Protein AF-A0A4R4M693-F1 (afdb_monomer_lite)

Structure (mmCIF, N/CA/C/O backbone):
data_AF-A0A4R4M693-F1
#
_entry.id   AF-A0A4R4M693-F1
#
loop_
_atom_site.group_PDB
_atom_site.id
_atom_site.type_symbol
_atom_site.label_atom_id
_atom_site.label_alt_id
_atom_site.label_comp_id
_atom_site.label_asym_id
_atom_site.label_entity_id
_atom_site.label_seq_id
_atom_site.pdbx_PDB_ins_code
_atom_site.Cartn_x
_atom_site.Cartn_y
_atom_site.Cartn_z
_atom_site.occupancy
_atom_site.B_iso_or_equiv
_atom_site.auth_seq_id
_atom_site.auth_comp_id
_atom_site.auth_asym_id
_atom_site.auth_atom_id
_atom_site.pdbx_PDB_model_num
ATOM 1 N N . MET A 1 1 ? -9.533 -16.402 16.581 1.00 42.09 1 MET A N 1
ATOM 2 C CA . MET A 1 1 ? -8.951 -15.102 16.181 1.00 42.09 1 MET A CA 1
ATOM 3 C C . MET A 1 1 ? -7.995 -15.330 15.023 1.00 42.09 1 MET A C 1
ATOM 5 O O . MET A 1 1 ? -7.051 -16.099 15.169 1.00 42.09 1 MET A O 1
ATOM 9 N N . GLY A 1 2 ? -8.301 -14.774 13.849 1.00 51.41 2 GLY A N 1
ATOM 10 C CA . GLY A 1 2 ? -7.463 -14.919 12.658 1.00 51.41 2 GLY A CA 1
ATOM 11 C C . GLY A 1 2 ? -6.132 -14.200 12.853 1.00 51.41 2 GLY A C 1
ATOM 12 O O . GLY A 1 2 ? -6.102 -13.056 13.290 1.00 51.41 2 GLY A O 1
ATOM 13 N N . THR A 1 3 ? -5.025 -14.882 12.588 1.00 69.75 3 THR A N 1
ATOM 14 C CA . THR A 1 3 ? -3.697 -14.262 12.614 1.00 69.75 3 THR A CA 1
ATOM 15 C C . THR A 1 3 ? -3.573 -13.392 11.362 1.00 69.75 3 THR A C 1
ATOM 17 O O . THR A 1 3 ? -3.621 -13.936 10.259 1.00 69.75 3 THR A O 1
ATOM 20 N N . LEU A 1 4 ? -3.460 -12.071 11.522 1.00 83.38 4 LEU A N 1
ATOM 21 C CA . LEU A 1 4 ? -3.163 -11.149 10.420 1.00 83.38 4 LEU A CA 1
ATOM 22 C C . LEU A 1 4 ? -1.806 -11.475 9.789 1.00 83.38 4 LEU A C 1
ATOM 24 O O . LEU A 1 4 ? -0.911 -11.980 10.474 1.00 83.38 4 LEU A O 1
ATOM 28 N N . LEU A 1 5 ? -1.644 -11.163 8.499 1.00 86.06 5 LEU A N 1
ATOM 29 C CA . LEU A 1 5 ? -0.364 -11.218 7.789 1.00 86.06 5 LEU A CA 1
ATOM 30 C C . LEU A 1 5 ? 0.251 -12.625 7.679 1.00 86.06 5 LEU A C 1
ATOM 32 O O . LEU A 1 5 ? 1.459 -12.762 7.474 1.00 86.06 5 LEU A O 1
ATOM 36 N N . LYS A 1 6 ? -0.541 -13.708 7.759 1.00 85.00 6 LYS A N 1
ATOM 37 C CA . LYS A 1 6 ? -0.016 -15.080 7.550 1.00 85.00 6 LYS A CA 1
ATOM 38 C C . LYS A 1 6 ? 0.681 -15.224 6.201 1.00 85.00 6 LYS A C 1
ATOM 40 O O . LYS A 1 6 ? 1.714 -15.886 6.109 1.00 85.00 6 LYS A O 1
ATOM 45 N N . ARG A 1 7 ? 0.122 -14.582 5.172 1.00 84.19 7 ARG A N 1
ATOM 46 C CA . ARG A 1 7 ? 0.649 -14.601 3.805 1.00 84.19 7 ARG A CA 1
ATOM 47 C C . ARG A 1 7 ? 1.980 -13.862 3.675 1.00 84.19 7 ARG A C 1
ATOM 49 O O . ARG A 1 7 ? 2.753 -14.208 2.791 1.00 84.19 7 ARG A O 1
ATOM 56 N N . ALA A 1 8 ? 2.314 -12.950 4.593 1.00 83.12 8 ALA A N 1
ATOM 57 C CA . ALA A 1 8 ? 3.595 -12.245 4.569 1.00 83.12 8 ALA A CA 1
ATOM 58 C C . ALA A 1 8 ? 4.789 -13.208 4.675 1.00 83.12 8 ALA A C 1
ATOM 60 O O . ALA A 1 8 ? 5.836 -12.935 4.100 1.00 83.12 8 ALA A O 1
ATOM 61 N N . LYS A 1 9 ? 4.626 -14.356 5.351 1.00 82.38 9 LYS A N 1
ATOM 62 C CA . LYS A 1 9 ? 5.666 -15.396 5.470 1.00 82.38 9 LYS A CA 1
ATOM 63 C C . LYS A 1 9 ? 5.881 -16.209 4.190 1.00 82.38 9 LYS A C 1
ATOM 65 O O . LYS A 1 9 ? 6.887 -16.897 4.084 1.00 82.38 9 LYS A O 1
ATOM 70 N N . LEU A 1 10 ? 4.923 -16.175 3.264 1.00 84.06 10 LEU A N 1
ATOM 71 C CA . LEU A 1 10 ? 4.976 -16.915 1.999 1.00 84.06 10 LEU A CA 1
ATOM 72 C C . LEU A 1 10 ? 5.632 -16.102 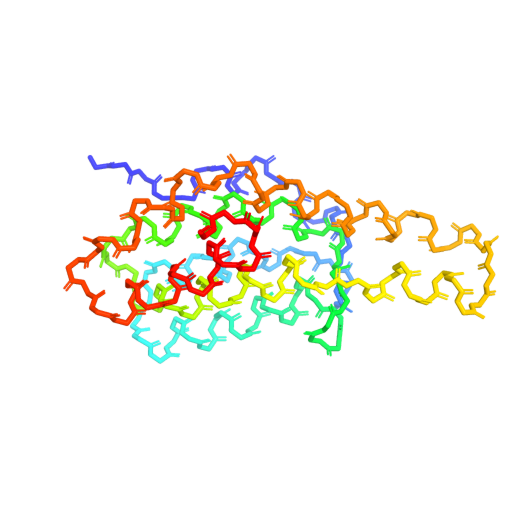0.877 1.00 84.06 10 LEU A C 1
ATOM 74 O O . LEU A 1 10 ? 5.919 -16.641 -0.187 1.00 84.06 10 LEU A O 1
ATOM 78 N N . VAL A 1 11 ? 5.849 -14.808 1.103 1.00 87.12 11 VAL A N 1
ATOM 79 C CA . VAL A 1 11 ? 6.485 -13.907 0.146 1.00 87.12 11 VAL A CA 1
ATOM 80 C C . VAL A 1 11 ? 7.996 -13.936 0.371 1.00 87.12 11 VAL A C 1
ATOM 82 O O . VAL A 1 11 ? 8.473 -13.727 1.488 1.00 87.12 11 VAL A O 1
ATOM 85 N N . ALA A 1 12 ? 8.764 -14.160 -0.695 1.00 88.25 12 ALA A N 1
ATOM 86 C CA . ALA A 1 12 ? 10.225 -14.130 -0.674 1.00 88.25 12 ALA A CA 1
ATOM 87 C C . ALA A 1 12 ? 10.757 -12.681 -0.652 1.00 88.25 12 ALA A C 1
ATOM 89 O O . ALA A 1 12 ? 11.418 -12.226 -1.577 1.00 88.25 12 ALA A O 1
ATOM 90 N N . TRP A 1 13 ? 10.454 -11.928 0.410 1.00 88.88 13 TRP A N 1
ATOM 91 C CA . TRP A 1 13 ? 10.761 -10.493 0.530 1.00 88.88 13 TRP A CA 1
ATOM 92 C C . TRP A 1 13 ? 12.225 -10.126 0.274 1.00 88.88 13 TRP A C 1
ATOM 94 O O . TRP A 1 13 ? 12.503 -9.051 -0.246 1.00 88.88 13 TRP A O 1
ATOM 104 N N . GLY A 1 14 ? 13.161 -11.008 0.633 1.00 84.88 14 GLY A N 1
ATOM 105 C CA . GLY A 1 14 ? 14.588 -10.783 0.403 1.00 84.88 14 GLY A CA 1
ATOM 106 C C . GLY A 1 14 ? 14.976 -10.747 -1.078 1.00 84.88 14 GLY A C 1
ATOM 107 O O . GLY A 1 14 ? 15.931 -10.059 -1.425 1.00 84.88 14 GLY A O 1
ATOM 108 N N . GLU A 1 15 ? 14.218 -11.439 -1.932 1.00 86.94 15 GLU A N 1
ATOM 109 C CA . GLU A 1 15 ? 14.472 -11.579 -3.373 1.00 86.94 15 GLU A CA 1
ATOM 110 C C . GLU A 1 15 ? 13.761 -10.508 -4.210 1.00 86.94 15 GLU A C 1
ATOM 112 O O . GLU A 1 15 ? 14.064 -10.337 -5.390 1.00 86.94 15 GLU A O 1
ATOM 117 N N . LEU A 1 16 ? 12.812 -9.783 -3.612 1.00 86.31 16 LEU A N 1
ATOM 118 C CA . LEU A 1 16 ? 12.058 -8.737 -4.291 1.00 86.31 16 LEU A CA 1
ATOM 119 C C . LEU A 1 16 ? 12.836 -7.421 -4.270 1.00 86.31 16 LEU A C 1
ATOM 121 O O . LEU A 1 16 ? 13.256 -6.950 -3.207 1.00 86.31 16 LEU A O 1
ATOM 125 N N . ALA A 1 17 ? 12.971 -6.807 -5.446 1.00 81.31 17 ALA A N 1
ATOM 126 C CA . ALA A 1 17 ? 13.536 -5.475 -5.570 1.00 81.31 17 ALA A CA 1
ATOM 127 C C . ALA A 1 17 ? 12.650 -4.433 -4.865 1.00 81.31 17 ALA A C 1
ATOM 129 O O . ALA A 1 17 ? 11.417 -4.469 -4.944 1.00 81.31 17 ALA A O 1
ATOM 130 N N . ALA A 1 18 ? 13.313 -3.503 -4.184 1.00 81.31 18 ALA A N 1
ATOM 131 C CA . ALA A 1 18 ? 12.722 -2.347 -3.520 1.00 81.31 18 ALA A CA 1
ATOM 132 C C . ALA A 1 18 ? 13.580 -1.102 -3.777 1.00 81.31 18 ALA A C 1
ATOM 134 O O . ALA A 1 18 ? 14.723 -1.208 -4.231 1.00 81.31 18 ALA A O 1
ATOM 135 N N . SER A 1 19 ? 13.074 0.074 -3.407 1.00 72.50 19 SER A N 1
ATOM 136 C CA . SER A 1 19 ? 13.776 1.358 -3.581 1.00 72.50 19 SER A CA 1
ATOM 137 C C . SER A 1 19 ? 15.179 1.382 -2.947 1.00 72.50 19 SER A C 1
ATOM 139 O O . SER A 1 19 ? 16.105 1.969 -3.502 1.00 72.50 19 SER A O 1
ATOM 141 N N . SER A 1 20 ? 15.357 0.683 -1.820 1.00 69.56 20 SER A N 1
ATOM 142 C CA . SER A 1 20 ? 16.623 0.545 -1.080 1.00 69.56 20 SER A CA 1
ATOM 143 C C . SER A 1 20 ? 17.418 -0.726 -1.425 1.00 69.56 20 SER A C 1
ATOM 145 O O . SER A 1 20 ? 18.384 -1.061 -0.741 1.00 69.56 20 SER A O 1
ATOM 147 N N . GLY A 1 21 ? 17.022 -1.443 -2.481 1.00 78.69 21 GLY A N 1
ATOM 148 C CA . GLY A 1 21 ? 17.658 -2.669 -2.965 1.00 78.69 21 GLY A CA 1
ATOM 149 C C . GLY A 1 21 ? 16.823 -3.922 -2.703 1.00 78.69 21 GLY A C 1
ATOM 150 O O . GLY A 1 21 ? 16.448 -4.601 -3.652 1.00 78.69 21 GLY A O 1
ATOM 151 N N . SER A 1 22 ? 16.494 -4.215 -1.441 1.00 86.62 22 SER A N 1
ATOM 152 C CA . SER A 1 22 ? 15.746 -5.424 -1.047 1.00 86.62 22 SER A CA 1
ATOM 153 C C . SER A 1 22 ? 14.524 -5.093 -0.195 1.00 86.62 22 SER A C 1
ATOM 155 O O . SER A 1 22 ? 14.583 -4.240 0.694 1.00 86.62 22 SER A O 1
ATOM 157 N N . ALA A 1 23 ? 13.430 -5.824 -0.411 1.00 90.19 23 ALA A N 1
ATOM 158 C CA . ALA A 1 23 ? 12.198 -5.682 0.356 1.00 90.19 23 ALA A CA 1
ATOM 159 C C . ALA A 1 23 ? 12.204 -6.436 1.703 1.00 90.19 23 ALA A C 1
ATOM 161 O O . ALA A 1 23 ? 11.157 -6.565 2.335 1.00 90.19 23 ALA A O 1
ATOM 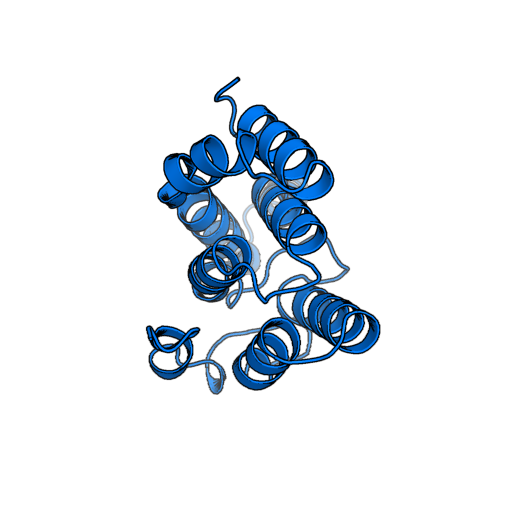162 N N . ALA A 1 24 ? 13.360 -6.903 2.196 1.00 90.31 24 ALA A N 1
ATOM 163 C CA . ALA A 1 24 ? 13.484 -7.704 3.423 1.00 90.31 24 ALA A CA 1
ATOM 164 C C . ALA A 1 24 ? 12.877 -7.063 4.691 1.00 90.31 24 ALA A C 1
ATOM 166 O O . ALA A 1 24 ? 12.501 -7.775 5.622 1.00 90.31 24 ALA A O 1
ATOM 167 N N . LYS A 1 25 ? 12.754 -5.728 4.737 1.00 90.94 25 LYS A N 1
ATOM 168 C CA . LYS A 1 25 ? 12.092 -4.997 5.835 1.00 90.94 25 LYS A CA 1
ATOM 169 C C . LYS A 1 25 ? 10.557 -5.033 5.766 1.00 90.94 25 LYS A C 1
ATOM 171 O O . LYS A 1 25 ? 9.902 -4.675 6.738 1.00 90.94 25 LYS A O 1
ATOM 176 N N . GLY A 1 26 ? 9.972 -5.477 4.654 1.00 91.44 26 GLY A N 1
ATOM 177 C CA . GLY A 1 26 ? 8.524 -5.490 4.423 1.00 91.44 26 GLY A CA 1
ATOM 178 C C . GLY A 1 26 ? 7.720 -6.159 5.545 1.00 91.44 26 GLY A C 1
ATOM 179 O O . GLY A 1 26 ? 6.818 -5.519 6.086 1.00 91.44 26 GLY A O 1
ATOM 180 N N . PRO A 1 27 ? 8.060 -7.388 5.985 1.00 92.56 27 PRO A N 1
ATOM 181 C CA . PRO A 1 27 ? 7.330 -8.068 7.054 1.00 92.56 27 PRO A CA 1
ATOM 182 C C . PRO A 1 27 ? 7.316 -7.313 8.382 1.00 92.56 27 PRO A C 1
ATOM 184 O O . PRO A 1 27 ? 6.291 -7.293 9.060 1.00 92.56 27 PRO A O 1
ATOM 187 N N . SER A 1 28 ? 8.442 -6.708 8.775 1.00 93.06 28 SER A N 1
ATOM 188 C CA . SER A 1 28 ? 8.530 -5.994 10.051 1.00 93.06 28 SER A CA 1
ATOM 189 C C . SER A 1 28 ? 7.780 -4.665 10.006 1.00 93.06 28 SER A C 1
ATOM 191 O O . SER A 1 28 ? 7.137 -4.315 10.993 1.00 93.06 28 SER A O 1
ATOM 193 N N . LEU A 1 29 ? 7.790 -3.966 8.867 1.00 95.25 29 LEU A N 1
ATOM 194 C CA . LEU A 1 29 ? 6.981 -2.763 8.661 1.00 95.25 29 LEU A CA 1
ATOM 195 C C . LEU A 1 29 ? 5.482 -3.083 8.675 1.00 95.25 29 LEU A C 1
ATOM 197 O O . LEU A 1 29 ? 4.744 -2.459 9.429 1.00 95.25 29 LEU A O 1
ATOM 201 N N . LEU A 1 30 ? 5.043 -4.115 7.948 1.00 95.56 30 LEU A N 1
ATOM 202 C CA . LEU A 1 30 ? 3.648 -4.576 7.976 1.00 95.56 30 LEU A CA 1
ATOM 203 C C . LEU A 1 30 ? 3.196 -4.963 9.391 1.00 95.56 30 LEU A C 1
ATOM 205 O O . LEU A 1 30 ? 2.084 -4.636 9.797 1.00 95.56 30 LEU A O 1
ATOM 209 N N . ALA A 1 31 ? 4.059 -5.629 10.164 1.00 94.00 31 ALA A N 1
ATOM 210 C CA . ALA A 1 31 ? 3.756 -5.977 11.548 1.00 94.00 31 ALA A CA 1
ATOM 211 C C . ALA A 1 31 ? 3.621 -4.738 12.450 1.00 94.00 31 ALA A C 1
ATOM 213 O O . ALA A 1 31 ? 2.732 -4.714 13.296 1.00 94.00 31 ALA A O 1
ATOM 214 N N . LYS A 1 32 ? 4.456 -3.707 12.265 1.00 95.38 32 LYS A N 1
ATOM 215 C CA . LYS A 1 32 ? 4.311 -2.436 12.991 1.00 95.38 32 LYS A CA 1
ATOM 216 C C . LYS A 1 32 ? 3.000 -1.737 12.637 1.00 95.38 32 LYS A C 1
ATOM 218 O O . LYS A 1 32 ? 2.258 -1.375 13.538 1.00 95.38 32 LYS A O 1
ATOM 223 N N . VAL A 1 33 ? 2.659 -1.647 11.350 1.00 96.25 33 VAL A N 1
ATOM 224 C CA . VAL A 1 33 ? 1.364 -1.095 10.907 1.00 96.25 33 VAL A CA 1
ATOM 225 C C . VAL A 1 33 ? 0.189 -1.839 11.560 1.00 96.25 33 VAL A C 1
ATOM 227 O O . VAL A 1 33 ? -0.796 -1.224 11.951 1.00 96.25 33 VAL A O 1
ATOM 230 N N . ALA A 1 34 ? 0.297 -3.161 11.716 1.00 94.94 34 ALA A N 1
ATOM 231 C CA . ALA A 1 34 ? -0.778 -3.984 12.263 1.00 94.94 34 ALA A CA 1
ATOM 232 C C . ALA A 1 34 ? -0.983 -3.868 13.783 1.00 94.94 34 ALA A C 1
ATOM 234 O O . ALA A 1 34 ? -2.098 -4.095 14.254 1.00 94.94 34 ALA A O 1
ATOM 235 N N . TRP A 1 35 ? 0.084 -3.620 14.550 1.00 93.81 35 TRP A N 1
ATOM 236 C CA . TRP A 1 35 ? 0.085 -3.842 16.005 1.00 93.81 35 TRP A CA 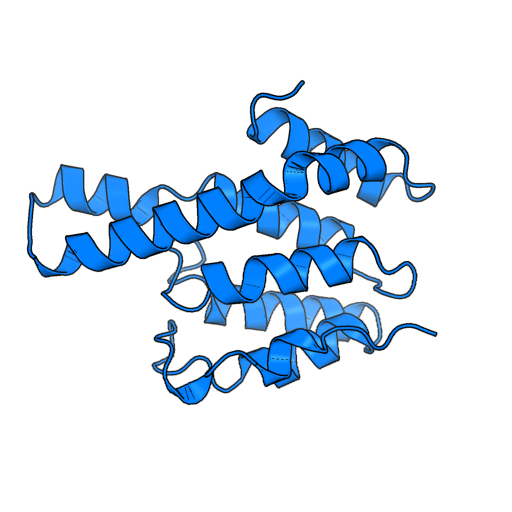1
ATOM 237 C C . TRP A 1 35 ? 0.594 -2.664 16.840 1.00 93.81 35 TRP A C 1
ATOM 239 O O . TRP A 1 35 ? 0.492 -2.716 18.066 1.00 93.81 35 TRP A O 1
ATOM 249 N N . SER A 1 36 ? 1.166 -1.633 16.221 1.00 92.62 36 SER A N 1
ATOM 250 C CA . SER A 1 36 ? 1.677 -0.462 16.934 1.00 92.62 36 SER A CA 1
ATOM 251 C C . SER A 1 36 ? 0.582 0.569 17.229 1.00 92.62 36 SER A C 1
ATOM 253 O O . SER A 1 36 ? -0.526 0.510 16.694 1.00 92.62 36 SER A O 1
ATOM 255 N N . GLY A 1 37 ? 0.900 1.531 18.102 1.00 91.31 37 GLY A N 1
ATOM 256 C CA . GLY A 1 37 ? 0.042 2.693 18.337 1.00 91.31 37 GLY A CA 1
ATOM 257 C C . GLY A 1 37 ? -0.083 3.587 17.091 1.00 91.31 37 GLY A C 1
ATOM 258 O O . GLY A 1 37 ? 0.698 3.421 16.156 1.00 91.31 37 GLY A O 1
ATOM 259 N N . PRO A 1 38 ? -1.037 4.537 17.068 1.00 91.12 38 PRO A N 1
ATOM 260 C CA . PRO A 1 38 ? -1.345 5.357 15.891 1.00 91.12 38 PRO A CA 1
ATOM 261 C C . PRO A 1 38 ? -0.125 6.016 15.231 1.00 91.12 38 PRO A C 1
ATOM 263 O O . PRO A 1 38 ? 0.105 5.802 14.043 1.00 91.12 38 PRO A O 1
ATOM 266 N N . ASP A 1 39 ? 0.698 6.737 15.998 1.00 94.44 39 ASP A N 1
ATOM 267 C CA . ASP A 1 39 ? 1.864 7.454 15.461 1.00 94.44 39 ASP A CA 1
ATOM 268 C C . ASP A 1 39 ? 2.919 6.500 14.878 1.00 94.44 39 ASP A C 1
ATOM 270 O O . ASP A 1 39 ? 3.431 6.708 13.778 1.00 94.44 39 ASP A O 1
ATOM 274 N N . ASP A 1 40 ? 3.201 5.406 15.585 1.00 95.06 40 ASP A N 1
ATOM 275 C CA . ASP A 1 40 ? 4.157 4.385 15.151 1.00 95.06 40 ASP A CA 1
ATOM 276 C C . ASP A 1 40 ? 3.654 3.607 13.924 1.00 95.06 40 ASP A C 1
ATOM 278 O O . ASP A 1 40 ? 4.444 3.239 13.051 1.00 95.06 40 ASP A O 1
ATOM 282 N N . ALA A 1 41 ? 2.346 3.346 13.848 1.00 95.62 41 ALA A N 1
ATOM 283 C CA . ALA A 1 41 ? 1.716 2.675 12.718 1.00 95.62 41 ALA A CA 1
ATOM 284 C C . ALA A 1 41 ? 1.743 3.563 11.466 1.00 95.62 41 ALA A C 1
ATOM 286 O O . ALA A 1 41 ? 2.051 3.074 10.378 1.00 95.62 41 ALA A O 1
ATOM 287 N N . LEU A 1 42 ? 1.495 4.868 11.616 1.00 96.00 42 LEU A N 1
ATOM 288 C CA . LEU A 1 42 ? 1.620 5.847 10.535 1.00 96.00 42 LEU A CA 1
ATOM 289 C C . LEU A 1 42 ? 3.068 6.004 10.067 1.00 96.00 42 LEU A C 1
ATOM 291 O O . LEU A 1 42 ? 3.327 5.967 8.864 1.00 96.00 42 LEU A O 1
ATOM 295 N N . ALA A 1 43 ? 4.025 6.101 10.993 1.00 96.50 43 ALA A N 1
ATOM 296 C CA . ALA A 1 43 ? 5.444 6.148 10.653 1.00 96.50 43 ALA A CA 1
ATOM 297 C C . ALA A 1 43 ? 5.883 4.881 9.897 1.00 96.50 43 ALA A C 1
ATOM 299 O O . ALA A 1 43 ? 6.529 4.964 8.852 1.00 96.50 43 ALA A O 1
ATOM 300 N N . ALA A 1 44 ? 5.464 3.701 10.370 1.00 96.88 44 ALA A N 1
ATOM 301 C CA . ALA A 1 44 ? 5.747 2.435 9.702 1.00 96.88 44 ALA A CA 1
ATOM 302 C C . ALA A 1 44 ? 5.083 2.325 8.321 1.00 96.88 44 ALA A C 1
ATOM 304 O O . ALA A 1 44 ? 5.671 1.738 7.411 1.00 96.88 44 ALA A O 1
ATOM 305 N N . LEU A 1 45 ? 3.885 2.891 8.143 1.00 96.75 45 LEU A N 1
ATOM 306 C CA . LEU A 1 45 ? 3.231 2.977 6.839 1.00 96.75 45 LEU A CA 1
ATOM 307 C C . LEU A 1 45 ? 4.012 3.895 5.893 1.00 96.75 45 LEU A C 1
ATOM 309 O O . LEU A 1 45 ? 4.189 3.540 4.732 1.00 96.75 45 LEU A O 1
ATOM 313 N N . GLY A 1 46 ? 4.532 5.024 6.381 1.00 94.69 46 GLY A N 1
ATOM 314 C CA . GLY A 1 46 ? 5.419 5.904 5.617 1.00 94.69 46 GLY A CA 1
ATOM 315 C C . GLY A 1 46 ? 6.678 5.179 5.134 1.00 94.69 46 GLY A C 1
ATOM 316 O O . GLY A 1 46 ? 6.974 5.175 3.939 1.00 94.69 46 GLY A O 1
ATOM 317 N N . ASP A 1 47 ? 7.367 4.471 6.030 1.00 94.44 47 ASP A N 1
ATOM 318 C CA . ASP A 1 47 ? 8.527 3.642 5.678 1.00 94.44 47 ASP A CA 1
ATOM 319 C C . ASP A 1 47 ? 8.167 2.542 4.665 1.00 94.44 47 ASP A C 1
ATOM 321 O O . ASP A 1 47 ? 8.940 2.242 3.749 1.00 94.44 47 ASP A O 1
ATOM 325 N N . LEU A 1 48 ? 6.983 1.936 4.806 1.00 94.50 48 LEU A N 1
ATOM 326 C CA . LEU A 1 48 ? 6.490 0.921 3.878 1.00 94.50 48 LEU A CA 1
ATOM 327 C C . LEU A 1 48 ? 6.201 1.522 2.497 1.00 94.50 48 LEU A C 1
ATOM 329 O O . LEU A 1 48 ? 6.561 0.910 1.494 1.00 94.50 48 LEU A O 1
ATOM 333 N N . ARG A 1 49 ? 5.619 2.725 2.431 1.00 94.06 49 ARG A N 1
ATOM 334 C CA . ARG A 1 49 ? 5.428 3.469 1.177 1.00 94.06 49 ARG A CA 1
ATOM 335 C C . ARG A 1 49 ? 6.765 3.708 0.484 1.00 94.06 49 ARG A C 1
ATOM 337 O O . ARG A 1 49 ? 6.884 3.396 -0.694 1.00 94.06 49 ARG A O 1
ATOM 344 N N . PHE A 1 50 ? 7.792 4.155 1.208 1.00 91.62 50 PHE A N 1
ATOM 345 C CA . PHE A 1 50 ? 9.132 4.324 0.636 1.00 91.62 50 PHE A CA 1
ATOM 346 C C . PHE A 1 50 ? 9.756 3.010 0.170 1.00 91.62 50 PHE A C 1
ATOM 348 O O . PHE A 1 50 ? 10.479 3.000 -0.822 1.00 91.62 50 PHE A O 1
ATOM 355 N N . LEU A 1 51 ? 9.504 1.896 0.861 1.00 92.44 51 LEU A N 1
ATOM 356 C CA . LEU A 1 51 ? 10.008 0.585 0.449 1.00 92.44 51 LEU A CA 1
ATOM 357 C C . LEU A 1 51 ? 9.367 0.117 -0.866 1.00 92.44 51 LEU A C 1
ATOM 359 O O . LEU A 1 51 ? 10.055 -0.431 -1.727 1.00 92.44 51 LEU A O 1
ATOM 363 N N . LEU A 1 52 ? 8.054 0.314 -0.992 1.00 93.06 52 LEU A N 1
ATOM 364 C CA . LEU A 1 52 ? 7.237 -0.191 -2.095 1.00 93.06 52 LEU A CA 1
ATOM 365 C C . LEU A 1 52 ? 7.161 0.776 -3.284 1.00 93.06 52 LEU A C 1
ATOM 367 O O . LEU A 1 52 ? 6.883 0.345 -4.397 1.00 93.06 52 LEU A O 1
ATOM 371 N N . CYS A 1 53 ? 7.424 2.063 -3.087 1.00 90.62 53 CYS A N 1
ATOM 372 C CA . CYS A 1 53 ? 7.385 3.068 -4.142 1.00 90.62 53 CYS A CA 1
ATOM 373 C C . CYS A 1 53 ? 8.686 3.871 -4.167 1.00 90.62 53 CYS A C 1
ATOM 375 O O . CYS A 1 53 ? 9.100 4.470 -3.173 1.00 90.62 53 CYS A O 1
ATOM 377 N N . ARG A 1 54 ? 9.312 3.938 -5.339 1.00 84.44 54 ARG A N 1
ATOM 378 C CA . ARG A 1 54 ? 10.424 4.840 -5.621 1.00 84.44 54 ARG A CA 1
ATOM 379 C C . ARG A 1 54 ? 9.915 6.264 -5.781 1.00 84.44 54 ARG A C 1
ATOM 381 O O . ARG A 1 54 ? 8.936 6.501 -6.490 1.00 84.44 54 ARG A O 1
ATOM 388 N N . ASP A 1 55 ? 10.590 7.187 -5.099 1.00 78.56 55 ASP A N 1
ATOM 389 C CA . ASP A 1 55 ? 10.266 8.617 -5.077 1.00 78.56 55 ASP A CA 1
ATOM 390 C C . ASP A 1 55 ? 8.792 8.897 -4.719 1.00 78.56 55 ASP A C 1
ATOM 392 O O . ASP A 1 55 ? 8.225 9.907 -5.119 1.00 78.56 55 ASP A O 1
ATOM 396 N N . GLY A 1 56 ? 8.155 7.973 -3.984 1.00 72.50 56 GLY A N 1
ATOM 397 C CA . GLY A 1 56 ? 6.749 8.057 -3.582 1.00 72.50 56 GLY A CA 1
ATOM 398 C C . GLY A 1 56 ? 5.729 7.864 -4.709 1.00 72.50 56 GLY A C 1
ATOM 399 O O . GLY A 1 56 ? 4.538 7.967 -4.445 1.00 72.50 56 GLY A O 1
ATOM 400 N N . ILE A 1 57 ? 6.165 7.580 -5.941 1.00 74.62 57 ILE A N 1
ATOM 401 C CA . ILE A 1 57 ? 5.283 7.570 -7.119 1.00 74.62 57 ILE A CA 1
ATOM 402 C C . ILE A 1 57 ? 5.383 6.247 -7.883 1.00 74.62 57 ILE A C 1
ATOM 404 O O . ILE A 1 57 ? 4.358 5.673 -8.237 1.00 74.62 57 ILE A O 1
ATOM 408 N N . ALA A 1 58 ? 6.588 5.736 -8.144 1.00 86.00 58 ALA A N 1
ATOM 409 C CA . ALA A 1 58 ? 6.788 4.595 -9.038 1.00 86.00 58 ALA A CA 1
ATOM 410 C C . ALA A 1 58 ? 6.860 3.271 -8.267 1.00 86.00 58 ALA A C 1
ATOM 412 O O . ALA A 1 58 ? 7.767 3.071 -7.460 1.00 86.00 58 ALA A O 1
ATOM 413 N N . VAL A 1 59 ? 5.934 2.344 -8.519 1.00 91.69 59 VAL A N 1
ATOM 414 C CA . VAL A 1 59 ? 5.869 1.086 -7.757 1.00 91.69 59 VAL A CA 1
ATOM 415 C C . VAL A 1 59 ? 7.075 0.174 -8.012 1.00 91.69 59 VAL A C 1
ATOM 417 O O . VAL A 1 59 ? 7.541 0.018 -9.137 1.00 91.69 59 VAL A O 1
ATOM 420 N N . GLU A 1 60 ? 7.585 -0.465 -6.970 1.00 92.19 60 GLU A N 1
ATOM 421 C CA . GLU A 1 60 ? 8.669 -1.443 -7.053 1.00 92.19 60 GLU A CA 1
ATOM 422 C C . GLU A 1 60 ? 8.112 -2.873 -7.183 1.00 92.19 60 GLU A C 1
ATOM 424 O O . GLU A 1 60 ? 6.914 -3.129 -7.026 1.00 92.19 60 GLU A O 1
ATOM 429 N N . GLN A 1 61 ? 8.985 -3.843 -7.464 1.00 91.62 61 GLN A N 1
ATOM 430 C CA . GLN A 1 61 ? 8.595 -5.245 -7.668 1.00 91.62 61 GLN A CA 1
ATOM 431 C C . GLN A 1 61 ? 7.789 -5.820 -6.490 1.00 91.62 61 GLN A C 1
ATOM 433 O O . GLN A 1 61 ? 6.873 -6.622 -6.684 1.00 91.62 61 GLN A O 1
ATOM 438 N N . ALA A 1 62 ? 8.121 -5.413 -5.261 1.00 93.12 62 ALA A N 1
ATOM 439 C CA . ALA A 1 62 ? 7.481 -5.914 -4.050 1.00 93.12 62 ALA A CA 1
ATOM 440 C C . ALA A 1 62 ? 6.019 -5.467 -3.867 1.00 93.12 62 ALA A C 1
ATOM 442 O O . ALA A 1 62 ? 5.281 -6.097 -3.105 1.00 93.12 62 ALA A O 1
ATOM 443 N N . THR A 1 63 ? 5.571 -4.420 -4.563 1.00 94.44 63 THR A N 1
ATOM 444 C CA . THR A 1 63 ? 4.262 -3.789 -4.331 1.00 94.44 63 THR A CA 1
ATOM 445 C C . THR A 1 63 ? 3.109 -4.742 -4.581 1.00 94.44 63 THR A C 1
ATOM 447 O O . THR A 1 63 ? 2.233 -4.880 -3.729 1.00 94.44 63 THR A O 1
ATOM 450 N N . ALA A 1 64 ? 3.136 -5.485 -5.689 1.00 94.62 64 ALA A N 1
ATOM 451 C CA . ALA A 1 64 ? 2.072 -6.434 -6.011 1.00 94.62 64 ALA A CA 1
ATOM 452 C C . ALA A 1 64 ? 1.905 -7.525 -4.934 1.00 94.62 64 ALA A C 1
ATOM 454 O O . ALA A 1 64 ? 0.784 -7.936 -4.644 1.00 94.62 64 ALA A O 1
ATOM 455 N N . ALA A 1 65 ? 3.003 -7.963 -4.307 1.00 93.38 65 ALA A N 1
ATOM 456 C CA . ALA A 1 65 ? 2.970 -8.946 -3.224 1.00 93.38 65 ALA A CA 1
ATOM 457 C C . ALA A 1 65 ? 2.499 -8.347 -1.885 1.00 93.38 65 ALA A C 1
ATOM 459 O O . ALA A 1 65 ? 1.931 -9.059 -1.055 1.00 93.38 65 ALA A O 1
ATOM 460 N N . ALA A 1 66 ? 2.714 -7.046 -1.677 1.00 95.12 66 ALA A N 1
ATOM 461 C CA . ALA A 1 66 ? 2.282 -6.329 -0.484 1.00 95.12 66 ALA A CA 1
ATOM 462 C C . ALA A 1 66 ? 0.789 -5.962 -0.511 1.00 95.12 66 ALA A C 1
ATOM 464 O O . ALA A 1 66 ? 0.151 -5.962 0.538 1.00 95.12 66 ALA A O 1
ATOM 465 N N . VAL A 1 67 ? 0.213 -5.686 -1.686 1.00 96.81 67 VAL A N 1
ATOM 466 C CA . VAL A 1 67 ? -1.182 -5.225 -1.826 1.00 96.81 67 VAL A CA 1
ATOM 467 C C . VAL A 1 67 ? -2.212 -6.131 -1.129 1.00 96.81 67 VAL A C 1
ATOM 469 O O . VAL A 1 67 ? -3.030 -5.602 -0.377 1.00 96.81 67 VAL A O 1
ATOM 472 N N . PRO A 1 68 ? -2.183 -7.473 -1.265 1.00 95.69 68 PRO A N 1
ATOM 473 C CA . PRO A 1 68 ? -3.113 -8.332 -0.531 1.00 95.69 68 PRO A CA 1
ATOM 474 C C . PRO A 1 68 ? -2.992 -8.198 0.993 1.00 95.69 68 PRO A C 1
ATOM 476 O O . PRO A 1 68 ? -3.978 -8.342 1.706 1.00 95.69 68 PRO A O 1
ATOM 479 N N . LEU A 1 69 ? -1.793 -7.904 1.500 1.00 95.94 69 LEU A N 1
ATOM 480 C CA . LEU A 1 69 ? -1.545 -7.707 2.928 1.00 95.94 69 LEU A CA 1
ATOM 481 C C . LEU A 1 69 ? -2.065 -6.344 3.388 1.00 95.94 69 LEU A C 1
ATOM 483 O O . LEU A 1 69 ? -2.637 -6.255 4.466 1.00 95.94 69 LEU A O 1
ATOM 487 N N . LEU A 1 70 ? -1.939 -5.304 2.559 1.00 97.12 70 LEU A N 1
ATOM 488 C CA . LEU A 1 70 ? -2.570 -4.005 2.811 1.00 97.12 70 LEU A CA 1
ATOM 489 C C . LEU A 1 70 ? -4.097 -4.151 2.903 1.00 97.12 70 LEU A C 1
ATOM 491 O O . LEU A 1 70 ? -4.700 -3.629 3.835 1.00 97.12 70 LEU A O 1
ATOM 495 N N . TRP A 1 71 ? -4.714 -4.946 2.022 1.00 96.81 71 TRP A N 1
ATOM 496 C CA . TRP A 1 71 ? -6.142 -5.280 2.109 1.00 96.81 71 TRP A CA 1
ATOM 497 C C . TRP A 1 71 ? -6.524 -6.070 3.365 1.00 96.81 71 TRP A C 1
ATOM 499 O O . TRP A 1 71 ? -7.618 -5.882 3.897 1.00 96.81 71 TRP A O 1
ATOM 509 N N . GLU A 1 72 ? -5.660 -6.962 3.856 1.00 95.31 72 GLU A N 1
ATOM 510 C CA . GLU A 1 72 ? -5.882 -7.626 5.149 1.00 95.31 72 GLU A CA 1
ATOM 511 C C . GLU A 1 72 ? -5.903 -6.604 6.300 1.00 95.31 72 GLU A C 1
ATOM 513 O O . GLU A 1 72 ? -6.715 -6.735 7.216 1.00 95.31 72 GLU A O 1
ATOM 518 N N . LEU A 1 73 ? -5.049 -5.575 6.244 1.00 96.12 73 LEU A N 1
ATOM 519 C CA . LEU A 1 73 ? -4.956 -4.539 7.276 1.00 96.12 73 LEU A CA 1
ATOM 520 C C . LEU A 1 73 ? -6.152 -3.578 7.271 1.00 96.12 73 LEU A C 1
ATOM 522 O O . LEU A 1 73 ? -6.652 -3.251 8.344 1.00 96.12 73 LEU A O 1
ATOM 526 N N . THR A 1 74 ? -6.668 -3.168 6.107 1.00 96.62 74 THR A N 1
ATOM 527 C CA . THR A 1 74 ? -7.853 -2.281 6.052 1.00 96.62 74 THR A CA 1
ATOM 528 C C . THR A 1 74 ? -9.113 -2.939 6.614 1.00 96.62 74 THR A C 1
ATOM 530 O O . THR A 1 74 ? -10.007 -2.256 7.105 1.00 96.62 74 THR A O 1
ATOM 533 N N . GLN A 1 75 ? -9.182 -4.272 6.578 1.00 94.19 75 GLN A N 1
ATOM 534 C CA . GLN A 1 75 ? -10.309 -5.053 7.092 1.00 94.19 75 GLN A CA 1
ATOM 535 C C . GLN A 1 75 ? -10.202 -5.368 8.591 1.00 94.19 75 GLN A C 1
ATOM 537 O O . GLN A 1 75 ? -11.121 -5.960 9.157 1.00 94.19 75 GLN A O 1
ATOM 542 N N . ALA A 1 76 ? -9.096 -5.005 9.243 1.00 94.31 76 ALA A N 1
ATOM 543 C CA . ALA A 1 76 ? -8.839 -5.301 10.645 1.00 94.31 76 ALA A CA 1
ATOM 544 C C . ALA A 1 76 ? -9.158 -4.087 11.535 1.00 94.31 76 ALA A C 1
ATOM 546 O O . ALA A 1 76 ? -8.401 -3.120 11.512 1.00 94.31 76 ALA A O 1
ATOM 547 N N . PRO A 1 77 ? -10.220 -4.122 12.365 1.00 91.81 77 PRO A N 1
ATOM 548 C CA . PRO A 1 77 ? -10.657 -2.954 13.141 1.00 91.81 77 PRO A CA 1
ATOM 549 C C . PRO A 1 77 ? -9.630 -2.426 14.149 1.00 91.81 77 PRO A C 1
ATOM 551 O O . PRO A 1 77 ? -9.720 -1.280 14.566 1.00 91.81 77 PRO A O 1
ATOM 554 N N . GLN A 1 78 ? -8.674 -3.258 14.573 1.00 91.50 78 GLN A N 1
ATOM 555 C CA . GLN A 1 78 ? -7.609 -2.851 15.491 1.00 91.50 78 GLN A CA 1
ATOM 556 C C . GLN A 1 78 ? -6.490 -2.042 14.822 1.00 91.50 78 GLN A C 1
ATOM 558 O O . GLN A 1 78 ? -5.669 -1.461 15.526 1.00 91.50 78 GLN A O 1
ATOM 563 N N . VAL A 1 79 ? -6.417 -2.043 13.487 1.00 95.50 79 VAL A N 1
ATOM 564 C CA . VAL A 1 79 ? -5.448 -1.226 12.754 1.00 95.50 79 VAL A CA 1
ATOM 565 C C . VAL A 1 79 ? -5.913 0.218 12.842 1.00 95.50 79 VAL A C 1
ATOM 567 O O . VAL A 1 79 ? -7.060 0.529 12.540 1.00 95.50 79 VAL A O 1
ATOM 570 N N . THR A 1 80 ? -5.027 1.099 13.285 1.00 93.50 80 THR A N 1
ATOM 571 C CA . THR A 1 80 ? -5.365 2.492 13.599 1.00 93.50 80 THR A CA 1
ATOM 572 C C . THR A 1 80 ? -5.303 3.404 12.376 1.00 93.50 80 THR A C 1
ATOM 574 O O . THR A 1 80 ? -6.058 4.363 12.310 1.00 93.50 80 THR A O 1
ATOM 577 N N . CYS A 1 81 ? -4.473 3.079 11.381 1.00 96.31 81 CYS A N 1
ATOM 578 C CA . CYS A 1 81 ? -4.263 3.870 10.162 1.00 96.31 81 CYS A CA 1
ATOM 579 C C . CYS A 1 81 ? -4.946 3.277 8.910 1.00 96.31 81 CYS A C 1
ATOM 581 O O . CYS A 1 81 ? -4.393 3.261 7.806 1.00 96.31 81 CYS A O 1
ATOM 583 N N . ARG A 1 82 ? -6.152 2.708 9.068 1.00 97.81 82 ARG A N 1
ATOM 584 C CA . ARG A 1 82 ? -6.921 2.125 7.943 1.00 97.81 82 ARG A CA 1
ATOM 585 C C . ARG A 1 82 ? -7.212 3.141 6.825 1.00 97.81 82 ARG A C 1
ATOM 587 O O . ARG A 1 82 ? -7.057 2.746 5.664 1.00 97.81 82 ARG A O 1
ATOM 594 N N . PRO A 1 83 ? -7.605 4.403 7.110 1.00 97.81 83 PRO A N 1
ATOM 595 C CA . PRO A 1 83 ? -7.828 5.401 6.063 1.00 97.81 83 PRO A CA 1
ATOM 596 C C . PRO A 1 83 ? -6.582 5.638 5.200 1.00 97.81 83 PRO A C 1
ATOM 598 O O . PRO A 1 83 ? -6.668 5.678 3.974 1.00 97.81 83 PRO A O 1
ATOM 601 N N . GLU A 1 84 ? -5.403 5.720 5.810 1.00 98.00 84 GLU A N 1
ATOM 602 C CA . GLU A 1 84 ? -4.136 5.998 5.133 1.00 98.00 84 GLU A CA 1
ATOM 603 C C . GLU A 1 84 ? -3.647 4.809 4.301 1.00 98.00 84 GLU A C 1
ATOM 605 O O . GLU A 1 84 ? -2.998 4.993 3.264 1.00 98.00 84 GLU A O 1
ATOM 610 N N . ILE A 1 85 ? -3.982 3.583 4.716 1.00 97.81 85 ILE A N 1
ATOM 611 C CA . ILE A 1 85 ? -3.751 2.376 3.913 1.00 97.81 85 ILE A CA 1
ATOM 612 C C . ILE A 1 85 ? -4.670 2.371 2.684 1.00 97.81 85 ILE A C 1
ATOM 614 O O . ILE A 1 85 ? -4.212 2.044 1.590 1.00 97.81 85 ILE A O 1
ATOM 618 N N . LEU A 1 86 ? -5.942 2.762 2.825 1.00 98.00 86 LEU A N 1
ATOM 619 C CA . LEU A 1 86 ? -6.869 2.888 1.691 1.00 98.00 86 LEU A CA 1
ATOM 620 C C . LEU A 1 86 ? -6.412 3.962 0.697 1.00 98.00 86 LEU A C 1
ATOM 622 O O . LEU A 1 86 ? -6.412 3.715 -0.508 1.00 98.00 86 LEU A O 1
ATOM 626 N N . GLN A 1 87 ? -5.950 5.111 1.195 1.00 96.94 87 GLN A N 1
ATOM 627 C CA . GLN A 1 87 ? -5.332 6.144 0.360 1.00 96.94 87 GLN A CA 1
ATOM 628 C C . GLN A 1 87 ? -4.090 5.607 -0.359 1.00 96.94 87 GLN A C 1
ATOM 630 O O . GLN A 1 87 ? -3.924 5.831 -1.553 1.00 96.94 87 GLN A O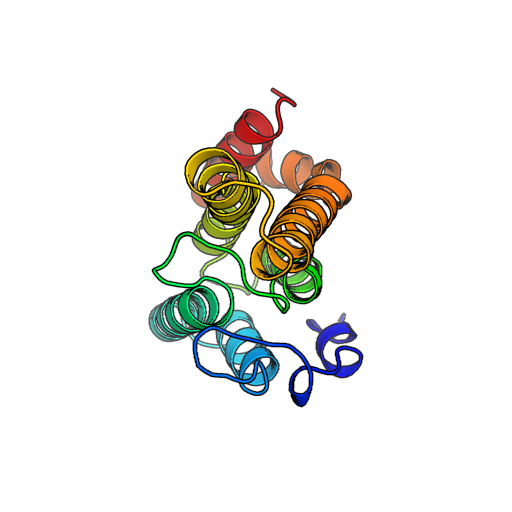 1
ATOM 635 N N . PHE A 1 88 ? -3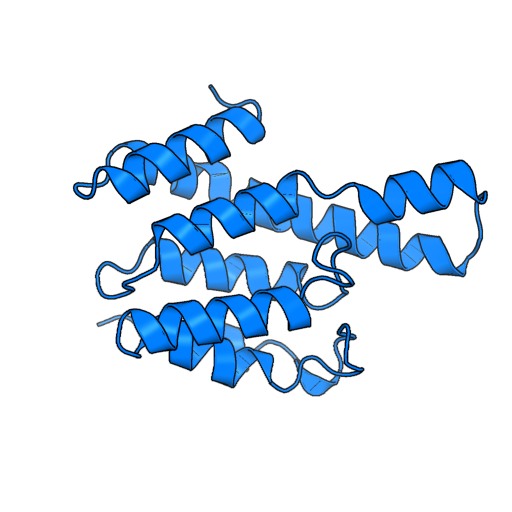.251 4.820 0.322 1.00 97.12 88 PHE A N 1
ATOM 636 C CA . PHE A 1 88 ? -2.082 4.219 -0.317 1.00 97.12 88 PHE A CA 1
ATOM 637 C C . PHE A 1 88 ? -2.462 3.217 -1.419 1.00 97.12 88 PHE A C 1
ATOM 639 O O . PHE A 1 88 ? -1.844 3.194 -2.479 1.00 97.12 88 PHE A O 1
ATOM 646 N N . LEU A 1 89 ? -3.509 2.411 -1.220 1.00 97.50 89 LEU A N 1
ATOM 647 C CA . LEU A 1 89 ? -4.034 1.524 -2.264 1.00 97.50 89 LEU A CA 1
ATOM 648 C C . LEU A 1 89 ? -4.529 2.309 -3.488 1.00 97.50 89 LEU A C 1
ATOM 650 O O . LEU A 1 89 ? -4.332 1.861 -4.618 1.00 97.50 89 LEU A O 1
ATOM 654 N N . GLN A 1 90 ? -5.127 3.483 -3.275 1.00 96.00 90 GLN A N 1
ATOM 655 C CA . GLN A 1 90 ? -5.515 4.392 -4.353 1.00 96.00 90 GLN A CA 1
ATOM 656 C C . GLN A 1 90 ? -4.293 4.971 -5.076 1.00 96.00 90 GLN A C 1
ATOM 658 O O . GLN A 1 90 ? -4.267 4.967 -6.301 1.00 96.00 90 GLN A O 1
ATOM 663 N N . GLU A 1 91 ? -3.268 5.419 -4.347 1.00 95.06 91 GLU A N 1
ATOM 664 C CA . GLU A 1 91 ? -2.003 5.895 -4.928 1.00 95.06 91 GLU A CA 1
ATOM 665 C C . GLU A 1 91 ? -1.338 4.809 -5.788 1.00 95.06 91 GLU A C 1
ATOM 667 O O . GLU A 1 91 ? -0.915 5.087 -6.908 1.00 95.06 91 GLU A O 1
ATOM 672 N N . ILE A 1 92 ? -1.309 3.560 -5.306 1.00 95.75 92 ILE A N 1
ATOM 673 C CA . ILE A 1 92 ? -0.805 2.409 -6.069 1.00 95.75 92 ILE A CA 1
ATOM 674 C C . ILE A 1 92 ? -1.618 2.208 -7.348 1.00 95.75 92 ILE A C 1
ATOM 676 O O . ILE A 1 92 ? -1.027 1.948 -8.385 1.00 95.75 92 ILE A O 1
ATOM 680 N N . TRP A 1 93 ? -2.950 2.296 -7.283 1.00 95.62 93 TRP A N 1
ATOM 681 C CA . TRP A 1 93 ? -3.829 2.131 -8.447 1.00 95.62 93 TRP A CA 1
ATOM 682 C C . TRP A 1 93 ? -3.689 3.252 -9.484 1.00 95.62 93 TRP A C 1
ATOM 684 O O . TRP A 1 93 ? -3.833 3.009 -10.680 1.00 95.62 93 TRP A O 1
ATOM 694 N N . CYS A 1 94 ? -3.432 4.476 -9.030 1.00 93.56 94 CYS A N 1
ATOM 695 C CA . CYS A 1 94 ? -3.258 5.637 -9.897 1.00 93.56 94 CYS A CA 1
ATOM 696 C C . CYS A 1 94 ? -1.828 5.778 -10.441 1.00 93.56 94 CYS A C 1
ATOM 698 O O . CYS A 1 94 ? -1.586 6.665 -11.256 1.00 93.56 94 CYS A O 1
ATOM 700 N N . SER A 1 95 ? -0.879 4.958 -9.983 1.00 93.62 95 SER A N 1
ATOM 701 C CA . SER A 1 95 ? 0.516 5.036 -10.408 1.00 93.62 95 SER A CA 1
ATOM 702 C C . SER A 1 95 ? 0.685 4.504 -11.828 1.00 93.62 95 SER A C 1
ATOM 704 O O . SER A 1 95 ? 0.598 3.312 -12.079 1.00 93.62 95 SER A O 1
ATOM 706 N N . ASP A 1 96 ? 0.992 5.382 -12.771 1.00 93.50 96 ASP A N 1
ATOM 707 C CA . ASP A 1 96 ? 1.330 5.029 -14.152 1.00 93.50 96 ASP A CA 1
ATOM 708 C C . ASP A 1 96 ? 2.766 5.441 -14.521 1.00 93.50 96 ASP A C 1
ATOM 710 O O . ASP A 1 96 ? 3.129 5.539 -15.696 1.00 93.50 96 ASP A O 1
ATOM 714 N N . ALA A 1 97 ? 3.605 5.696 -13.512 1.00 92.56 97 ALA A N 1
ATOM 715 C CA . ALA A 1 97 ? 4.921 6.303 -13.680 1.00 92.56 97 ALA A CA 1
ATOM 716 C C . ALA A 1 97 ? 5.870 5.479 -14.559 1.00 92.56 97 ALA A C 1
ATOM 718 O O . ALA A 1 97 ? 6.648 6.053 -15.325 1.00 92.56 97 ALA A O 1
ATOM 719 N N . TRP A 1 98 ? 5.819 4.143 -14.491 1.00 92.88 98 TRP A N 1
ATOM 720 C CA . TRP A 1 98 ? 6.662 3.314 -15.354 1.00 92.88 98 TRP A CA 1
ATOM 721 C C . TRP A 1 98 ? 6.123 3.258 -16.773 1.00 92.88 98 TRP A C 1
ATOM 723 O O . TRP A 1 98 ? 6.918 3.299 -17.715 1.00 92.88 98 TRP A O 1
ATOM 733 N N . SER A 1 99 ? 4.801 3.211 -16.934 1.00 91.69 99 SER A N 1
ATOM 734 C CA . SER A 1 99 ? 4.161 3.303 -18.247 1.00 91.69 99 SER A CA 1
ATOM 735 C C . SER A 1 99 ? 4.456 4.645 -18.927 1.00 91.69 99 SER A C 1
ATOM 737 O O . SER A 1 99 ? 4.852 4.663 -20.095 1.00 91.69 99 SER A O 1
ATOM 739 N N . GLN A 1 100 ? 4.364 5.761 -18.197 1.00 91.56 100 GLN A N 1
ATOM 740 C CA . GLN A 1 100 ? 4.711 7.095 -18.694 1.00 91.56 100 GLN A CA 1
ATOM 741 C C . GLN A 1 100 ? 6.198 7.203 -19.054 1.00 91.56 100 GLN A C 1
ATOM 743 O O . GLN A 1 100 ? 6.537 7.673 -20.141 1.00 91.56 100 GLN A O 1
ATOM 748 N N . ALA A 1 101 ? 7.097 6.727 -18.185 1.00 89.44 101 ALA A N 1
ATOM 749 C CA . ALA A 1 101 ? 8.534 6.745 -18.454 1.00 89.44 101 ALA A CA 1
ATOM 750 C C . ALA A 1 101 ? 8.899 5.913 -19.695 1.00 89.44 101 ALA A C 1
ATOM 752 O O . ALA A 1 101 ? 9.705 6.355 -20.514 1.00 89.44 101 ALA A O 1
ATOM 753 N N . ALA A 1 102 ? 8.282 4.739 -19.868 1.00 89.69 102 ALA A N 1
ATOM 754 C CA . ALA A 1 102 ? 8.469 3.901 -21.051 1.00 89.69 102 ALA A CA 1
ATOM 755 C C . ALA A 1 102 ? 7.967 4.589 -22.333 1.00 89.69 102 ALA A C 1
ATOM 757 O O . ALA A 1 102 ? 8.626 4.515 -23.368 1.00 89.69 102 ALA A O 1
ATOM 758 N N . ALA A 1 103 ? 6.829 5.287 -22.268 1.00 89.69 103 ALA A N 1
ATOM 759 C CA . ALA A 1 103 ? 6.295 6.041 -23.400 1.00 89.69 103 ALA A CA 1
ATOM 760 C C . ALA A 1 103 ? 7.196 7.228 -23.788 1.00 89.69 103 ALA A C 1
ATOM 762 O O . ALA A 1 103 ? 7.406 7.477 -24.974 1.00 89.69 103 ALA A O 1
ATOM 763 N N . ALA A 1 104 ? 7.754 7.936 -22.801 1.00 89.69 104 ALA A N 1
ATOM 764 C CA . ALA A 1 104 ? 8.597 9.110 -23.022 1.00 89.69 104 ALA A CA 1
ATOM 765 C C . ALA A 1 104 ? 10.014 8.766 -23.512 1.00 89.69 104 ALA A C 1
ATOM 767 O O . ALA A 1 104 ? 10.571 9.479 -24.345 1.00 89.69 104 ALA A O 1
ATOM 768 N N . LEU A 1 105 ? 10.612 7.691 -22.989 1.00 83.38 105 LEU A N 1
ATOM 769 C CA . LEU A 1 105 ? 12.013 7.326 -23.248 1.00 83.38 105 LEU A CA 1
ATOM 770 C C . LEU A 1 105 ? 12.172 6.216 -24.299 1.00 83.38 105 LEU A C 1
ATOM 772 O O . LEU A 1 105 ? 13.297 5.849 -24.641 1.00 83.38 105 LEU A O 1
ATOM 776 N N . GLY A 1 106 ? 11.058 5.703 -24.824 1.00 72.88 106 GLY A N 1
ATOM 777 C CA . GLY A 1 106 ? 11.024 4.604 -25.781 1.00 72.88 106 GLY A CA 1
ATOM 778 C C . GLY A 1 106 ? 11.140 3.224 -25.127 1.00 72.88 106 GLY A C 1
ATOM 779 O O . GLY A 1 106 ? 11.465 3.082 -23.945 1.00 72.88 106 GLY A O 1
ATOM 780 N N . ASP A 1 107 ? 10.868 2.184 -25.922 1.00 66.88 107 ASP A N 1
ATOM 781 C CA . ASP A 1 107 ? 10.842 0.780 -25.492 1.00 66.88 107 ASP A CA 1
ATOM 782 C C . ASP A 1 107 ? 12.256 0.252 -25.188 1.00 66.88 107 ASP A C 1
ATOM 784 O O . ASP A 1 107 ? 12.870 -0.486 -25.959 1.00 66.88 107 ASP A O 1
ATOM 788 N N . SER A 1 108 ? 12.803 0.677 -24.050 1.00 74.62 108 SER A N 1
ATOM 789 C CA . SER A 1 108 ? 14.033 0.127 -23.498 1.00 74.62 108 SER A CA 1
ATOM 790 C C . SER A 1 108 ? 13.718 -1.140 -22.695 1.00 74.62 108 SER A C 1
ATOM 792 O O . SER A 1 108 ? 12.793 -1.143 -21.871 1.00 74.62 108 SER A O 1
ATOM 794 N N . PRO A 1 109 ? 14.512 -2.218 -22.851 1.00 73.06 109 PRO A N 1
ATOM 795 C CA . PRO A 1 109 ? 14.301 -3.475 -22.134 1.00 73.06 109 PRO A CA 1
ATOM 796 C C . PRO A 1 109 ? 14.322 -3.314 -20.605 1.00 73.06 109 PRO A C 1
ATOM 798 O O . PRO A 1 109 ? 13.758 -4.151 -19.906 1.00 73.06 109 PRO A O 1
ATOM 801 N N . GLY A 1 110 ? 14.905 -2.230 -20.078 1.00 84.12 110 GLY A N 1
ATOM 802 C CA . GLY A 1 110 ? 14.890 -1.917 -18.646 1.00 84.12 110 GLY A CA 1
ATOM 803 C C . GLY A 1 110 ? 13.533 -1.453 -18.097 1.00 84.12 110 GLY A C 1
ATOM 804 O O . GLY A 1 110 ? 13.304 -1.581 -16.895 1.00 84.12 110 GLY A O 1
ATOM 805 N N . TYR A 1 111 ? 12.625 -0.941 -18.940 1.00 86.69 111 TYR A N 1
ATOM 806 C CA . TYR A 1 111 ? 11.296 -0.481 -18.507 1.00 86.69 111 TYR A CA 1
ATOM 807 C C . TYR A 1 111 ? 10.224 -1.565 -18.595 1.00 86.69 111 TYR A C 1
ATOM 809 O O . TYR A 1 111 ? 9.284 -1.539 -17.804 1.00 86.69 111 TYR A O 1
ATOM 817 N N . ARG A 1 112 ? 10.373 -2.557 -19.484 1.00 87.75 112 ARG A N 1
ATOM 818 C CA . ARG A 1 112 ? 9.374 -3.630 -19.648 1.00 87.75 112 ARG A CA 1
ATOM 819 C C . ARG A 1 112 ? 9.043 -4.365 -18.337 1.00 87.75 112 ARG A C 1
ATOM 821 O O . ARG A 1 112 ? 7.855 -4.497 -18.048 1.00 87.75 112 ARG A O 1
ATOM 828 N N . PRO A 1 113 ? 10.019 -4.795 -17.506 1.00 91.06 113 PRO A N 1
ATOM 829 C CA . PRO A 1 113 ? 9.708 -5.427 -16.223 1.00 91.06 113 PRO A CA 1
ATOM 830 C C . PRO A 1 113 ? 8.987 -4.480 -15.262 1.00 91.06 113 PRO A C 1
ATOM 832 O O . PRO A 1 113 ? 8.079 -4.903 -14.560 1.00 91.06 113 PRO A O 1
ATOM 835 N N . LYS A 1 114 ? 9.349 -3.194 -15.266 1.00 92.06 114 LYS A N 1
ATOM 836 C CA . LYS A 1 114 ? 8.797 -2.183 -14.357 1.00 92.06 114 LYS A CA 1
ATOM 837 C C . LYS A 1 114 ? 7.346 -1.833 -14.677 1.00 92.06 114 LYS A C 1
ATOM 839 O O . LYS A 1 114 ? 6.517 -1.751 -13.779 1.00 92.06 114 LYS A O 1
ATOM 844 N N . VAL A 1 115 ? 7.023 -1.734 -15.965 1.00 93.50 115 VAL A N 1
ATOM 845 C CA . VAL A 1 115 ? 5.636 -1.626 -16.434 1.00 93.50 115 VAL A CA 1
ATOM 846 C C . VAL A 1 115 ? 4.829 -2.860 -16.013 1.00 93.50 115 VAL A C 1
ATOM 848 O O . VAL A 1 115 ? 3.660 -2.750 -15.657 1.00 93.50 115 VAL A O 1
ATOM 851 N N . GLU A 1 116 ? 5.432 -4.052 -15.999 1.00 94.06 116 GLU A N 1
ATOM 852 C CA . GLU A 1 116 ? 4.733 -5.244 -15.510 1.00 94.06 116 GLU A CA 1
ATOM 853 C C . GLU A 1 116 ? 4.557 -5.259 -13.982 1.00 94.06 116 GLU A C 1
ATOM 855 O O . GLU A 1 116 ? 3.554 -5.789 -13.496 1.00 94.06 116 GLU A O 1
ATOM 860 N N . TRP A 1 117 ? 5.467 -4.646 -13.214 1.00 94.50 117 TRP A N 1
ATOM 861 C CA . TRP A 1 117 ? 5.275 -4.423 -11.773 1.00 94.50 117 TRP A CA 1
ATOM 862 C C . TRP A 1 117 ? 4.053 -3.543 -11.517 1.00 94.50 117 TRP A C 1
ATOM 864 O O . TRP A 1 117 ? 3.190 -3.917 -10.725 1.00 94.50 117 TRP A O 1
ATOM 874 N N . GLU A 1 118 ? 3.941 -2.440 -12.258 1.00 95.00 118 GLU A N 1
ATOM 875 C CA . GLU A 1 118 ? 2.798 -1.524 -12.238 1.00 95.00 118 GLU A CA 1
ATOM 876 C C . GLU A 1 118 ? 1.483 -2.249 -12.531 1.00 95.00 118 GLU A C 1
ATOM 878 O O . GLU A 1 118 ? 0.583 -2.298 -11.689 1.00 95.00 118 GLU A O 1
ATOM 883 N N . ARG A 1 119 ? 1.402 -2.952 -13.666 1.00 95.69 119 ARG A N 1
ATOM 884 C CA . ARG A 1 119 ? 0.204 -3.732 -14.011 1.00 95.69 119 ARG A CA 1
ATOM 885 C C . ARG A 1 119 ? -0.129 -4.793 -12.968 1.00 95.69 119 ARG A C 1
ATOM 887 O O . ARG A 1 119 ? -1.304 -5.036 -12.697 1.00 95.69 119 ARG A O 1
ATOM 894 N N . SER A 1 120 ? 0.877 -5.454 -12.399 1.00 96.50 120 SER A N 1
ATOM 895 C CA . SER A 1 120 ? 0.670 -6.462 -11.356 1.00 96.50 120 SER A CA 1
ATOM 896 C C . SER A 1 120 ? 0.104 -5.847 -10.081 1.00 96.50 120 SER A C 1
ATOM 898 O O . SER A 1 120 ? -0.822 -6.415 -9.502 1.00 96.50 120 SER A O 1
ATOM 900 N N . ALA A 1 121 ? 0.603 -4.677 -9.679 1.00 95.94 121 ALA A N 1
ATOM 901 C CA . ALA A 1 121 ? 0.083 -3.932 -8.542 1.00 95.94 121 ALA A CA 1
ATOM 902 C C . ALA A 1 121 ? -1.367 -3.486 -8.788 1.00 95.94 121 ALA A C 1
ATOM 904 O O . ALA A 1 121 ? -2.230 -3.751 -7.954 1.00 95.94 121 ALA A O 1
ATOM 905 N N . HIS A 1 122 ? -1.674 -2.939 -9.969 1.00 96.69 122 HIS A N 1
ATOM 906 C CA . HIS A 1 122 ? -3.040 -2.556 -10.349 1.00 96.69 122 HIS A CA 1
ATOM 907 C C . HIS A 1 122 ? -4.009 -3.738 -10.306 1.00 96.69 122 HIS A C 1
ATOM 909 O O . HIS A 1 122 ? -5.096 -3.639 -9.732 1.00 96.69 122 HIS A O 1
ATOM 915 N N . ARG A 1 123 ? -3.613 -4.889 -10.866 1.00 97.19 123 ARG A N 1
ATOM 916 C CA . ARG A 1 123 ? -4.421 -6.117 -10.802 1.00 97.19 123 ARG A CA 1
ATOM 917 C C . ARG A 1 123 ? -4.651 -6.563 -9.362 1.00 97.19 123 ARG A C 1
ATOM 919 O O . ARG A 1 123 ? -5.771 -6.947 -9.038 1.00 97.19 123 ARG A O 1
ATOM 926 N N . ALA A 1 124 ? -3.630 -6.494 -8.509 1.00 96.38 124 ALA A N 1
ATOM 927 C CA . ALA A 1 124 ? -3.752 -6.855 -7.101 1.00 96.38 124 ALA A CA 1
ATOM 928 C C . ALA A 1 124 ? -4.697 -5.911 -6.339 1.00 96.38 124 ALA A C 1
ATOM 930 O O . ALA A 1 124 ? -5.486 -6.386 -5.526 1.00 96.38 124 ALA A O 1
ATOM 931 N N . VAL A 1 125 ? -4.674 -4.599 -6.620 1.00 96.69 125 VAL A N 1
ATOM 932 C CA . VAL A 1 125 ? -5.599 -3.643 -5.982 1.00 96.69 125 VAL A CA 1
ATOM 933 C C . VAL A 1 125 ? -7.027 -3.927 -6.436 1.00 96.69 125 VAL A C 1
ATOM 935 O O . VAL A 1 125 ? -7.922 -4.089 -5.608 1.00 96.69 125 VAL A O 1
ATOM 938 N N . ARG A 1 126 ? -7.232 -4.066 -7.750 1.00 95.50 126 ARG A N 1
ATOM 939 C CA . ARG A 1 126 ? -8.554 -4.300 -8.341 1.00 95.50 126 ARG A CA 1
ATOM 940 C C . ARG A 1 126 ? -9.168 -5.645 -7.946 1.00 95.50 126 ARG A C 1
ATOM 942 O O . ARG A 1 126 ? -10.391 -5.746 -7.882 1.00 95.50 126 ARG A O 1
ATOM 949 N N . ALA A 1 127 ? -8.355 -6.665 -7.662 1.00 95.44 127 ALA A N 1
ATOM 950 C CA . ALA A 1 127 ? -8.836 -7.986 -7.251 1.00 95.44 127 ALA A CA 1
ATOM 951 C C . ALA A 1 127 ? -9.731 -7.942 -5.998 1.00 95.44 127 ALA A C 1
ATOM 953 O O . ALA A 1 127 ? -10.631 -8.766 -5.858 1.00 95.44 127 ALA A O 1
ATOM 954 N N . GLU A 1 128 ? -9.535 -6.949 -5.129 1.00 93.12 128 GLU A N 1
ATOM 955 C CA . GLU A 1 128 ? -10.274 -6.784 -3.874 1.00 93.12 128 GLU A CA 1
ATOM 956 C C . GLU A 1 128 ? -11.265 -5.604 -3.927 1.00 93.12 128 GLU A C 1
ATOM 958 O O . GLU A 1 128 ? -11.671 -5.067 -2.897 1.00 93.12 128 GLU A O 1
ATOM 963 N N . VAL A 1 129 ? -11.734 -5.214 -5.121 1.00 91.56 129 VAL A N 1
ATOM 964 C CA . VAL A 1 129 ? -12.739 -4.141 -5.301 1.00 91.56 129 VAL A CA 1
ATOM 965 C C . VAL A 1 129 ? -13.988 -4.332 -4.428 1.00 91.56 129 VAL A C 1
ATOM 967 O O . VAL A 1 129 ? -14.561 -3.372 -3.914 1.00 91.56 129 VAL A O 1
ATOM 970 N N . MET A 1 130 ? -14.395 -5.581 -4.190 1.00 92.81 130 MET A N 1
ATOM 971 C CA . MET A 1 130 ? -15.535 -5.887 -3.324 1.00 92.81 130 MET A CA 1
ATOM 972 C C . MET A 1 130 ? -15.242 -5.602 -1.846 1.00 92.81 130 MET A C 1
ATOM 974 O O . MET A 1 130 ? -16.162 -5.257 -1.107 1.00 92.81 130 MET A O 1
ATOM 978 N N . ALA A 1 131 ? -13.986 -5.725 -1.402 1.00 92.88 131 ALA A N 1
ATOM 979 C CA . ALA A 1 131 ? -13.575 -5.292 -0.070 1.00 92.88 131 ALA A CA 1
ATOM 980 C C . ALA A 1 131 ? -13.656 -3.764 0.048 1.00 92.88 131 ALA A C 1
ATOM 982 O O . ALA A 1 131 ? -14.241 -3.272 1.011 1.00 92.88 131 ALA A O 1
ATOM 983 N N . ALA A 1 132 ? -13.190 -3.031 -0.971 1.00 92.56 132 ALA A N 1
ATOM 984 C CA . ALA A 1 132 ? -13.329 -1.574 -1.054 1.00 92.56 132 ALA A CA 1
ATOM 985 C C . ALA A 1 132 ? -14.799 -1.136 -0.927 1.00 92.56 132 ALA A C 1
ATOM 987 O O . ALA A 1 132 ? -15.137 -0.308 -0.086 1.00 92.56 132 ALA A O 1
ATOM 988 N N . ARG A 1 133 ? -15.697 -1.761 -1.705 1.00 94.56 133 ARG A N 1
ATOM 989 C CA . ARG A 1 133 ? -17.141 -1.478 -1.670 1.00 94.56 133 ARG A CA 1
ATOM 990 C C . ARG A 1 133 ? -17.741 -1.702 -0.281 1.00 94.56 133 ARG A C 1
ATOM 992 O O . ARG A 1 133 ? -18.505 -0.860 0.180 1.00 94.56 133 ARG A O 1
ATOM 999 N N . ARG A 1 134 ? -17.386 -2.792 0.411 1.00 95.75 134 ARG A N 1
ATOM 1000 C CA . ARG A 1 134 ? -17.864 -3.046 1.786 1.00 95.75 134 ARG A CA 1
ATOM 1001 C C . ARG A 1 134 ? -17.399 -1.972 2.768 1.00 95.75 134 ARG A C 1
ATOM 1003 O O . ARG A 1 134 ? -18.192 -1.542 3.596 1.00 95.75 134 ARG A O 1
ATOM 1010 N N . LEU A 1 135 ? -16.152 -1.517 2.644 1.00 96.81 135 LEU A N 1
ATOM 1011 C CA . LEU A 1 135 ? -15.585 -0.489 3.521 1.00 96.81 135 LEU A CA 1
ATOM 1012 C C . LEU A 1 135 ? -16.232 0.891 3.338 1.00 96.81 135 LEU A C 1
ATOM 1014 O O . LEU A 1 135 ? -16.153 1.701 4.249 1.00 96.81 135 LEU A O 1
ATOM 1018 N N . THR A 1 136 ? -16.953 1.155 2.240 1.00 97.31 136 THR A N 1
ATOM 1019 C CA . THR A 1 136 ? -17.758 2.393 2.108 1.00 97.31 136 THR A CA 1
ATOM 1020 C C . THR A 1 136 ? -18.867 2.513 3.159 1.00 97.31 136 THR A C 1
ATOM 1022 O O . THR A 1 136 ? -19.399 3.600 3.357 1.00 97.31 136 THR A O 1
ATOM 1025 N N . GLN A 1 137 ? -19.223 1.401 3.810 1.00 96.75 137 GLN A N 1
ATOM 1026 C CA . GLN A 1 137 ? -20.215 1.318 4.882 1.00 96.75 137 GLN A CA 1
ATOM 1027 C C . GLN A 1 137 ? -19.560 1.043 6.249 1.00 96.75 137 GLN A C 1
ATOM 1029 O O . GLN A 1 137 ? -20.232 0.562 7.162 1.00 96.75 137 GLN A O 1
ATOM 1034 N N . ASP A 1 138 ? -18.246 1.265 6.387 1.00 97.62 138 ASP A N 1
ATOM 1035 C CA . ASP A 1 138 ? -17.552 1.112 7.670 1.00 97.62 138 ASP A CA 1
ATOM 1036 C C . ASP A 1 138 ? -18.129 2.087 8.713 1.00 97.62 138 ASP A C 1
ATOM 1038 O O . ASP A 1 138 ? -18.602 3.175 8.381 1.00 97.62 138 ASP A O 1
ATOM 1042 N N . ALA A 1 139 ? -18.117 1.678 9.983 1.00 95.94 139 ALA A N 1
ATOM 1043 C CA . ALA A 1 139 ? -18.625 2.499 11.082 1.00 95.94 139 ALA A CA 1
ATOM 1044 C C . ALA A 1 139 ? -17.749 3.737 11.331 1.00 95.94 139 ALA A C 1
ATOM 1046 O O . ALA A 1 139 ? -18.217 4.729 11.889 1.00 95.94 139 ALA A O 1
ATOM 1047 N N . ASP A 1 140 ? -16.482 3.661 10.934 1.00 96.88 140 ASP A N 1
ATOM 1048 C CA . ASP A 1 140 ? -15.546 4.768 10.947 1.00 96.88 140 ASP A CA 1
ATOM 1049 C C . ASP A 1 140 ? -15.732 5.637 9.686 1.00 96.88 140 ASP A C 1
ATOM 1051 O O . ASP A 1 140 ? -15.500 5.162 8.564 1.00 96.88 140 ASP A O 1
ATOM 1055 N N . PRO A 1 141 ? -16.141 6.911 9.837 1.00 97.12 141 PRO A N 1
ATOM 1056 C CA . PRO A 1 141 ? -16.420 7.782 8.703 1.00 97.12 141 PRO A CA 1
ATOM 1057 C C . PRO A 1 141 ? -15.177 8.092 7.858 1.00 97.12 141 PRO A C 1
ATOM 1059 O O . PRO A 1 141 ? -15.317 8.311 6.654 1.00 97.12 141 PRO A O 1
ATOM 1062 N N . GLU A 1 142 ? -13.972 8.088 8.438 1.00 97.38 142 GLU A N 1
ATOM 1063 C CA . GLU A 1 142 ? -12.738 8.352 7.687 1.00 97.38 142 GLU A CA 1
ATOM 1064 C C . GLU A 1 142 ? -12.390 7.170 6.777 1.00 97.38 142 GLU A C 1
ATOM 1066 O O . GLU A 1 142 ? -12.006 7.353 5.618 1.00 97.38 142 GLU A O 1
ATOM 1071 N N . VAL A 1 143 ? -12.619 5.944 7.257 1.00 97.94 143 VAL A N 1
ATOM 1072 C CA . VAL A 1 143 ? -12.482 4.723 6.450 1.00 97.94 143 VAL A CA 1
ATOM 1073 C C . VAL A 1 143 ? -13.533 4.668 5.354 1.00 97.94 143 VAL A C 1
ATOM 1075 O O . VAL A 1 143 ? -13.193 4.392 4.201 1.00 97.94 143 VAL A O 1
ATOM 1078 N N . ALA A 1 144 ? -14.789 4.978 5.680 1.00 97.81 144 ALA A N 1
ATOM 1079 C CA . ALA A 1 144 ? -15.865 5.024 4.699 1.00 97.81 144 ALA A CA 1
ATOM 1080 C C . ALA A 1 144 ? -15.577 6.034 3.579 1.00 97.81 144 ALA A C 1
ATOM 1082 O O . ALA A 1 144 ? -15.806 5.730 2.405 1.00 97.81 144 ALA A O 1
ATOM 1083 N N . LEU A 1 145 ? -15.048 7.214 3.917 1.00 97.94 145 LEU A N 1
ATOM 1084 C CA . LEU A 1 145 ? -14.673 8.244 2.949 1.00 97.94 145 LEU A CA 1
ATOM 1085 C C . LEU A 1 145 ? -13.496 7.803 2.066 1.00 97.94 145 LEU A C 1
ATOM 1087 O O . LEU A 1 145 ? -13.592 7.872 0.839 1.00 97.94 145 LEU A O 1
ATOM 1091 N N . ALA A 1 146 ? -12.416 7.292 2.663 1.00 97.88 146 ALA A N 1
ATOM 1092 C CA . ALA A 1 146 ? -11.255 6.812 1.913 1.00 97.88 146 ALA A CA 1
ATOM 1093 C C . ALA A 1 146 ? -11.620 5.646 0.972 1.00 97.88 146 ALA A C 1
ATOM 1095 O O . ALA A 1 146 ? -11.160 5.584 -0.169 1.00 97.88 146 ALA A O 1
ATOM 1096 N N . ALA A 1 147 ? -12.504 4.745 1.411 1.00 97.38 147 ALA A N 1
ATOM 1097 C CA . ALA A 1 147 ? -13.010 3.655 0.584 1.00 97.38 147 ALA A CA 1
ATOM 1098 C C . ALA A 1 147 ? -13.851 4.158 -0.601 1.00 97.38 147 ALA A C 1
ATOM 1100 O O . ALA A 1 147 ? -13.735 3.617 -1.701 1.00 97.38 147 ALA A O 1
ATOM 1101 N N . GLN A 1 148 ? -14.667 5.202 -0.414 1.00 97.19 148 GLN A N 1
ATOM 1102 C CA . GLN A 1 148 ? -15.438 5.817 -1.504 1.00 97.19 148 GLN A CA 1
ATOM 1103 C C . GLN A 1 148 ? -14.528 6.427 -2.573 1.00 97.19 148 GLN A C 1
ATOM 1105 O O . GLN A 1 148 ? -14.771 6.233 -3.767 1.00 97.19 148 GLN A O 1
ATOM 1110 N N . TRP A 1 149 ? -13.462 7.123 -2.168 1.00 96.94 149 TRP A N 1
ATOM 1111 C CA . TRP A 1 149 ? -12.470 7.654 -3.107 1.00 96.94 149 TRP A CA 1
ATOM 1112 C C . TRP A 1 149 ? -11.778 6.545 -3.898 1.00 96.94 149 TRP A C 1
ATOM 1114 O O . TRP A 1 149 ? -11.671 6.645 -5.120 1.00 96.94 149 TRP A O 1
ATOM 1124 N N . LEU A 1 150 ? -11.396 5.450 -3.236 1.00 96.62 150 LEU A N 1
ATOM 1125 C CA . LEU A 1 150 ? -10.802 4.293 -3.902 1.00 96.62 150 LEU A CA 1
ATOM 1126 C C . LEU A 1 150 ? -11.773 3.616 -4.887 1.00 96.62 150 LEU A C 1
ATOM 1128 O O . LEU A 1 150 ? -11.391 3.335 -6.020 1.00 96.62 150 LEU A O 1
ATOM 1132 N N . VAL A 1 151 ? -13.035 3.390 -4.504 1.00 96.19 151 VAL A N 1
ATOM 1133 C CA . VAL A 1 151 ? -14.068 2.828 -5.404 1.00 96.19 151 VAL A CA 1
ATOM 1134 C C . VAL A 1 151 ? -14.293 3.732 -6.619 1.00 96.19 151 VAL A C 1
ATOM 1136 O O . VAL A 1 151 ? -14.386 3.241 -7.745 1.00 96.19 151 VAL A O 1
ATOM 1139 N N . SER A 1 152 ? -14.311 5.049 -6.408 1.00 94.94 152 SER A N 1
ATOM 1140 C CA . SER A 1 152 ? -14.450 6.029 -7.488 1.00 94.94 152 SER A CA 1
ATOM 1141 C C . SER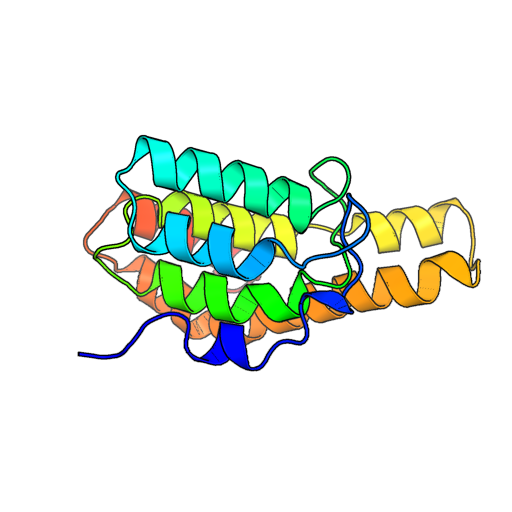 A 1 152 ? -13.254 5.975 -8.445 1.00 94.94 152 SER A C 1
ATOM 1143 O O . SER A 1 152 ? -13.439 5.933 -9.659 1.00 94.94 152 SER A O 1
ATOM 1145 N N . ALA A 1 153 ? -12.027 5.896 -7.915 1.00 93.25 153 ALA A N 1
ATOM 1146 C CA . ALA A 1 153 ? -10.803 5.770 -8.709 1.00 93.25 153 ALA A CA 1
ATOM 1147 C C . ALA A 1 153 ? -10.744 4.458 -9.514 1.00 93.25 153 ALA A C 1
ATOM 1149 O O . ALA A 1 153 ? -10.206 4.431 -10.621 1.00 93.25 153 ALA A O 1
ATOM 1150 N N . LEU A 1 154 ? -11.327 3.376 -8.989 1.00 91.12 154 LEU A N 1
ATOM 1151 C CA . LEU A 1 154 ? -11.449 2.088 -9.681 1.00 91.12 154 LEU A CA 1
ATOM 1152 C C . LEU A 1 154 ? -12.496 2.101 -10.815 1.00 91.12 154 LEU A C 1
ATOM 1154 O O . LEU A 1 154 ? -12.573 1.126 -11.563 1.00 91.12 154 LEU A O 1
ATOM 1158 N N . GLY A 1 155 ? -13.268 3.187 -10.971 1.00 84.62 155 GLY A N 1
ATOM 1159 C CA . GLY A 1 155 ? -14.316 3.324 -11.990 1.00 84.62 155 GLY A CA 1
ATOM 1160 C C . GLY A 1 155 ? -15.624 2.611 -11.632 1.00 84.62 155 GLY A C 1
ATOM 1161 O O . GLY A 1 155 ? -16.379 2.231 -12.521 1.00 84.62 155 GLY A O 1
ATOM 1162 N N . GLU A 1 156 ? -15.870 2.393 -10.340 1.00 61.16 156 GLU A N 1
ATOM 1163 C CA . GLU A 1 156 ? -16.941 1.537 -9.810 1.00 61.16 156 GLU A CA 1
ATOM 1164 C C . GLU A 1 156 ? -18.007 2.329 -9.021 1.00 61.16 156 GLU A C 1
ATOM 1166 O O . GLU A 1 156 ? -18.765 1.738 -8.240 1.00 61.16 156 GLU A O 1
ATOM 1171 N N . GLY A 1 157 ? -18.028 3.654 -9.217 1.00 48.72 157 GLY A N 1
ATOM 1172 C CA . GLY A 1 157 ? -18.958 4.613 -8.608 1.00 48.72 157 GLY A CA 1
ATOM 1173 C C . GLY A 1 157 ? -20.303 4.725 -9.312 1.00 48.72 157 GLY A C 1
ATOM 1174 O O . GLY A 1 157 ? -20.369 4.451 -10.531 1.00 48.72 157 GLY A O 1
#

pLDDT: mean 90.6, std 9.23, range [42.09, 98.0]

Foldseek 3Di:
DDDAPPLVVVDPQQPWQWLVGTRVCVVVLLVQQQDPDDVSNVVSVVVNCRGQAPVSAFGGLCLLSCLVSLLSRLPDPSRNCNLVSLVSLLSLLPRCPLVVVCVVVDPDVVSVVSNVSSVSNNCSSLVVLVSLVVQLPPPDPSSVVSSVVSCVSSVND

Secondary structure (DSSP, 8-state):
---TTGGGGGS-TTTSEETTEE-TTHHHHHHHHHHS-HHHHHHHHHHHHHHHEETTTEEPTTHHHHHHHHHHHHT-TT-S-HHHHHHHHHHHHH--HHHHHHHHH---TTTHHHHHHHHHHHHHHHHTHHHHHHHTT-SSHHHHHHHHHHHHHTT--

Sequence (157 aa):
MGTLLKRAKLVAWGELAASSGSAAKGPSLLAKVAWSGPDDALAALGDLRFLLCRDGIAVEQATAAAVPLLWELTQAPQVTCRPEILQFLQEIWCSDAWSQAAAALGDSPGYRPKVEWERSAHRAVRAEVMAARRLTQDADPEVALAAQWLVSALGEG

Radius of gyration: 15.25 Å; chains: 1; bounding box: 38×26×44 Å